Protein AF-A0A554V6S2-F1 (afdb_monomer)

Mean predicted aligned error: 3.22 Å

Nearest PDB structures (foldseek):
  7aer-assembly1_B  TM=9.240E-01  e=1.222E-05  Shewanella oneidensis MR-1
  7ae2-assembly1_A-2  TM=9.185E-01  e=1.414E-05  Aphanizomenon flos-aquae 2012/KM1/D3
  7ae8-assembly2_D  TM=9.098E-01  e=1.283E-05  Aphanizomenon flos-aquae 2012/KM1/D3
  7bxo-assembly1_F  TM=8.880E-01  e=6.819E-06  Shewanella oneidensis MR-1
  7bxo-assembly1_C  TM=9.248E-01  e=3.926E-05  Shewanella oneidensis MR-1

pLDDT: mean 93.62, std 6.66, range [54.66, 98.44]

Sequence (140 aa):
MVDLARIATLLQRIRIEREHLVRAGKRSDEELLTDPDALPAAKYRMIVCFESAIGAADHVIASEGLRTATSFVDSFRILGEAGVISLELSTTLQDAARFRNLLVHQFGDVDDHRVIEMVRTGLTSLDSFVQSLASYLSAR

Radius of gyration: 15.29 Å; Cα contacts (8 Å, |Δi|>4): 150; chains: 1; bounding box: 36×26×46 Å

Structure (mmCIF, N/CA/C/O backbone):
data_AF-A0A554V6S2-F1
#
_entry.id   AF-A0A554V6S2-F1
#
loop_
_atom_site.group_PDB
_atom_site.id
_atom_site.type_symbol
_atom_site.label_atom_id
_atom_site.label_alt_id
_atom_site.label_comp_id
_atom_site.label_asym_id
_atom_site.label_entity_id
_atom_site.label_seq_id
_atom_site.pdbx_PDB_ins_code
_atom_site.Cartn_x
_atom_site.Cartn_y
_atom_site.Cartn_z
_atom_site.occupancy
_atom_site.B_iso_or_equiv
_atom_site.auth_seq_id
_atom_site.auth_comp_id
_atom_site.auth_asym_id
_atom_site.auth_atom_id
_atom_site.pdbx_PDB_model_num
ATOM 1 N N . MET A 1 1 ? -13.428 -7.662 17.023 1.00 85.00 1 MET A N 1
ATOM 2 C CA . MET A 1 1 ? -12.062 -7.742 17.586 1.00 85.00 1 MET A CA 1
ATOM 3 C C . MET A 1 1 ? -11.095 -7.896 16.435 1.00 85.00 1 MET A C 1
ATOM 5 O O . MET A 1 1 ? -11.373 -8.692 15.543 1.00 85.00 1 MET A O 1
ATOM 9 N N . VAL A 1 2 ? -10.001 -7.140 16.449 1.00 89.69 2 VAL A N 1
ATOM 10 C CA . VAL A 1 2 ? -8.995 -7.198 15.389 1.00 89.69 2 VAL A CA 1
ATOM 11 C C . VAL A 1 2 ? -8.304 -8.567 15.384 1.00 89.69 2 VAL A C 1
ATOM 13 O O . VAL A 1 2 ? -7.635 -8.937 16.342 1.00 89.69 2 VAL A O 1
ATOM 16 N N . ASP A 1 3 ? -8.443 -9.314 14.288 1.00 93.75 3 ASP A N 1
ATOM 17 C CA . ASP A 1 3 ? -7.605 -10.489 14.000 1.00 93.75 3 ASP A CA 1
ATOM 18 C C . ASP A 1 3 ? -6.167 -10.062 13.648 1.00 93.75 3 ASP A C 1
ATOM 20 O O . ASP A 1 3 ? -5.873 -9.640 12.524 1.00 93.75 3 ASP A O 1
ATOM 24 N N . LEU A 1 4 ? -5.272 -10.166 14.632 1.00 93.06 4 LEU A N 1
ATOM 25 C CA . LEU A 1 4 ? -3.863 -9.799 14.496 1.00 93.06 4 LEU A CA 1
ATOM 26 C C . LEU A 1 4 ? -3.088 -10.735 13.561 1.00 93.06 4 LEU A C 1
ATOM 28 O O . LEU A 1 4 ? -2.165 -10.279 12.888 1.00 93.06 4 LEU A O 1
ATOM 32 N N . ALA A 1 5 ? -3.453 -12.018 13.481 1.00 93.50 5 ALA A N 1
ATOM 33 C CA . ALA A 1 5 ? -2.770 -12.979 12.614 1.00 93.50 5 ALA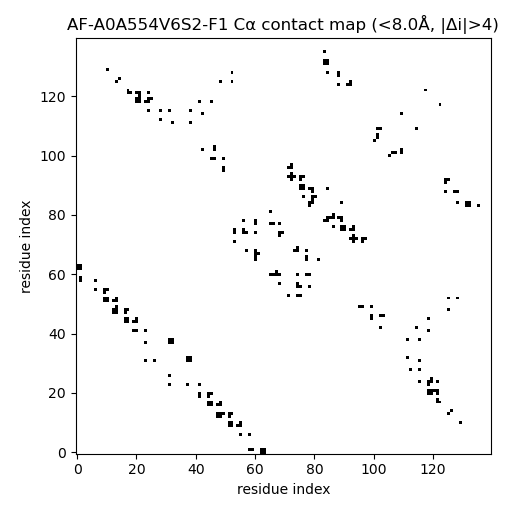 A CA 1
ATOM 34 C C . ALA A 1 5 ? -3.047 -12.671 11.137 1.00 93.50 5 ALA A C 1
ATOM 36 O O . ALA A 1 5 ? -2.134 -12.676 10.300 1.00 93.50 5 ALA A O 1
ATOM 37 N N . ARG A 1 6 ? -4.299 -12.315 10.825 1.00 93.94 6 ARG A N 1
ATOM 38 C CA . ARG A 1 6 ? -4.684 -11.841 9.495 1.00 93.94 6 ARG A CA 1
ATOM 39 C C . ARG A 1 6 ? -3.951 -10.555 9.122 1.00 93.94 6 ARG A C 1
ATOM 41 O O . ARG A 1 6 ? -3.375 -10.494 8.036 1.00 93.94 6 ARG A O 1
ATOM 48 N N . ILE A 1 7 ? -3.924 -9.551 10.006 1.00 95.31 7 ILE A N 1
ATOM 49 C CA . ILE A 1 7 ? -3.182 -8.307 9.737 1.00 95.31 7 ILE A CA 1
ATOM 50 C C . ILE A 1 7 ? -1.696 -8.603 9.531 1.00 95.31 7 ILE A C 1
ATOM 52 O O . ILE A 1 7 ? -1.126 -8.150 8.542 1.00 95.31 7 ILE A O 1
ATOM 56 N N . ALA A 1 8 ? -1.070 -9.387 10.410 1.00 94.06 8 ALA A N 1
ATOM 57 C CA . ALA A 1 8 ? 0.348 -9.712 10.299 1.00 94.06 8 ALA A CA 1
ATOM 58 C C . ALA A 1 8 ? 0.682 -10.350 8.943 1.00 94.06 8 ALA A C 1
ATOM 60 O O . ALA A 1 8 ? 1.674 -9.975 8.321 1.00 94.06 8 ALA A O 1
ATOM 61 N N . THR A 1 9 ? -0.183 -11.238 8.445 1.00 96.75 9 THR A N 1
ATOM 62 C CA . THR A 1 9 ? -0.037 -11.858 7.120 1.00 96.75 9 THR A CA 1
ATOM 63 C C . THR A 1 9 ? -0.079 -10.816 5.996 1.00 96.75 9 THR A C 1
ATOM 65 O O . THR A 1 9 ? 0.768 -10.833 5.104 1.00 96.75 9 THR A O 1
ATOM 68 N N . LEU A 1 10 ? -1.019 -9.866 6.052 1.00 97.56 10 LEU A N 1
ATOM 69 C CA . LEU A 1 10 ? -1.144 -8.797 5.055 1.00 97.56 10 LEU A CA 1
ATOM 70 C C . LEU A 1 10 ? 0.061 -7.846 5.084 1.00 97.56 10 LEU A C 1
ATOM 72 O O . LEU A 1 10 ? 0.631 -7.540 4.038 1.00 97.56 10 LEU A O 1
ATOM 76 N N . LEU A 1 11 ? 0.508 -7.423 6.270 1.00 95.94 11 LEU A N 1
ATOM 77 C CA . LEU A 1 11 ? 1.674 -6.542 6.409 1.00 95.94 11 LEU A CA 1
ATOM 78 C C . LEU A 1 11 ? 2.968 -7.233 5.971 1.00 95.94 11 LEU A C 1
ATOM 80 O O . LEU A 1 11 ? 3.832 -6.610 5.354 1.00 95.94 11 LEU A O 1
ATOM 84 N N . GLN A 1 12 ? 3.099 -8.529 6.249 1.00 96.00 12 GLN A N 1
ATOM 85 C CA . GLN A 1 12 ? 4.225 -9.327 5.785 1.00 96.00 12 GLN A CA 1
ATOM 86 C C . GLN A 1 12 ? 4.242 -9.418 4.253 1.00 96.00 12 GLN A C 1
ATOM 88 O O . GLN A 1 12 ? 5.300 -9.234 3.646 1.00 96.00 12 GLN A O 1
ATOM 93 N N . ARG A 1 13 ? 3.072 -9.603 3.627 1.00 97.44 13 ARG A N 1
ATOM 94 C CA . ARG A 1 13 ? 2.948 -9.617 2.168 1.00 97.44 13 ARG A CA 1
ATOM 95 C C . ARG A 1 13 ? 3.391 -8.293 1.549 1.00 97.44 13 ARG A C 1
ATOM 97 O O . ARG A 1 13 ? 4.163 -8.313 0.593 1.00 97.44 13 ARG A O 1
ATOM 104 N N . ILE A 1 14 ? 2.974 -7.159 2.123 1.00 97.69 14 ILE A N 1
ATOM 105 C CA . ILE A 1 14 ? 3.417 -5.822 1.687 1.00 97.69 14 ILE A CA 1
ATOM 106 C C . ILE A 1 14 ? 4.944 -5.722 1.731 1.00 97.69 14 ILE A C 1
ATOM 108 O O . ILE A 1 14 ? 5.555 -5.279 0.761 1.00 97.69 14 ILE A O 1
ATOM 112 N N . ARG A 1 15 ? 5.573 -6.150 2.834 1.00 96.25 15 ARG A N 1
ATOM 113 C CA . ARG A 1 15 ? 7.035 -6.085 2.993 1.00 96.25 15 ARG A CA 1
ATOM 114 C C . ARG A 1 15 ? 7.763 -6.879 1.907 1.00 96.25 15 ARG A C 1
ATOM 116 O O . ARG A 1 15 ? 8.611 -6.301 1.232 1.00 96.25 15 ARG A O 1
ATOM 123 N N . ILE A 1 16 ? 7.382 -8.143 1.679 1.00 97.12 16 ILE A N 1
ATOM 124 C CA . ILE A 1 16 ? 7.983 -8.976 0.620 1.00 97.12 16 ILE A CA 1
ATOM 125 C C . ILE A 1 16 ? 7.875 -8.284 -0.739 1.00 97.12 16 ILE A C 1
ATOM 127 O O . ILE A 1 16 ? 8.867 -8.139 -1.454 1.00 97.12 16 ILE A O 1
ATOM 131 N N . GLU A 1 17 ? 6.669 -7.879 -1.130 1.00 97.38 17 GLU A N 1
ATOM 132 C CA . GLU A 1 17 ? 6.445 -7.382 -2.487 1.00 97.38 17 GLU A CA 1
ATOM 133 C C . GLU A 1 17 ? 7.137 -6.036 -2.718 1.00 97.38 17 GLU A C 1
ATOM 135 O O . GLU A 1 17 ? 7.700 -5.806 -3.792 1.00 97.38 17 GLU A O 1
ATOM 140 N N . ARG A 1 18 ? 7.212 -5.184 -1.688 1.00 96.31 18 ARG A N 1
ATOM 141 C CA . 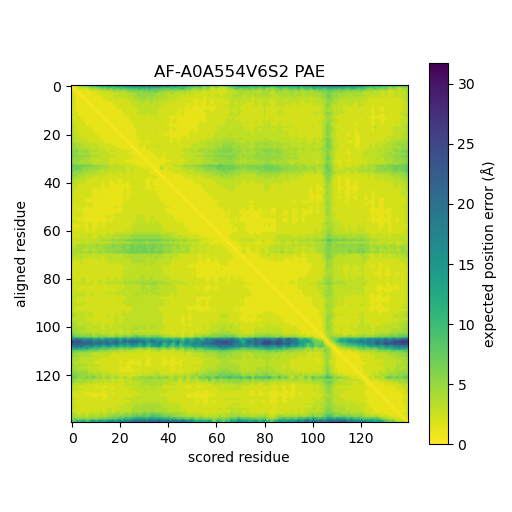ARG A 1 18 ? 8.006 -3.950 -1.741 1.00 96.31 18 ARG A CA 1
ATOM 142 C C . ARG A 1 18 ? 9.494 -4.221 -1.897 1.00 96.31 18 ARG A C 1
ATOM 144 O O . ARG A 1 18 ? 10.131 -3.524 -2.678 1.00 96.31 18 ARG A O 1
ATOM 151 N N . GLU A 1 19 ? 10.063 -5.234 -1.247 1.00 96.38 19 GLU A N 1
ATOM 152 C CA . GLU A 1 19 ? 11.474 -5.586 -1.465 1.00 96.38 19 GLU A CA 1
ATOM 153 C C . GLU A 1 19 ? 11.757 -5.958 -2.926 1.00 96.38 19 GLU A C 1
ATOM 155 O O . GLU A 1 19 ? 12.789 -5.576 -3.483 1.00 96.38 19 GLU A O 1
ATOM 160 N N . HIS A 1 20 ? 10.837 -6.677 -3.576 1.00 96.19 20 HIS A N 1
ATOM 161 C CA . HIS A 1 20 ? 10.950 -6.962 -5.005 1.00 96.19 20 HIS A CA 1
ATOM 162 C C . HIS A 1 20 ? 10.849 -5.692 -5.858 1.00 96.19 20 HIS A C 1
ATOM 164 O O . HIS A 1 20 ? 11.627 -5.548 -6.799 1.00 96.19 20 HIS A O 1
ATOM 170 N N . LEU A 1 21 ? 9.952 -4.762 -5.520 1.00 96.25 21 LEU A N 1
ATOM 171 C CA . LEU A 1 21 ? 9.824 -3.477 -6.218 1.00 96.25 21 LEU A CA 1
ATOM 172 C C . LEU A 1 21 ? 11.068 -2.601 -6.051 1.00 96.25 21 LEU A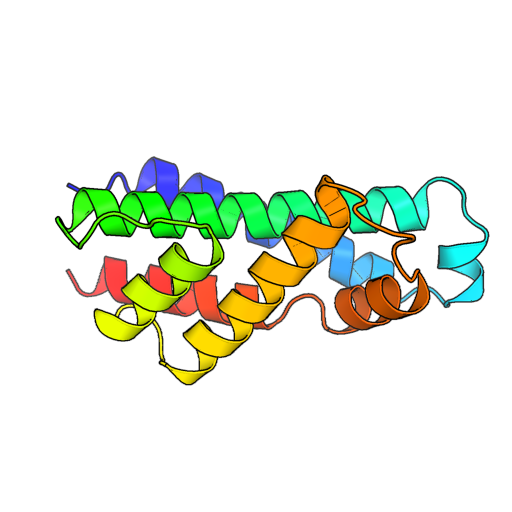 C 1
ATOM 174 O O . LEU A 1 21 ? 11.560 -2.052 -7.030 1.00 96.25 21 LEU A O 1
ATOM 178 N N . VAL A 1 22 ? 11.639 -2.537 -4.847 1.00 95.94 22 VAL A N 1
ATOM 179 C CA . VAL A 1 22 ? 12.895 -1.818 -4.582 1.00 95.94 22 VAL A CA 1
ATOM 180 C C . VAL A 1 22 ? 14.045 -2.408 -5.397 1.00 95.94 22 VAL A C 1
ATOM 182 O O . VAL A 1 22 ? 14.884 -1.665 -5.898 1.00 95.94 22 VAL A O 1
ATOM 185 N N . ARG A 1 23 ? 14.100 -3.737 -5.563 1.00 95.69 23 ARG A N 1
ATOM 186 C CA . ARG A 1 23 ? 15.078 -4.372 -6.461 1.00 95.69 23 ARG A CA 1
ATOM 187 C C . ARG A 1 23 ? 14.824 -4.013 -7.925 1.00 95.69 23 ARG A C 1
ATOM 189 O O . ARG A 1 23 ? 15.779 -3.689 -8.622 1.00 95.69 23 ARG A O 1
ATOM 196 N N . ALA A 1 24 ? 13.570 -4.042 -8.374 1.00 95.12 24 ALA A N 1
ATOM 197 C CA . ALA A 1 24 ? 13.205 -3.673 -9.741 1.00 95.12 24 ALA A CA 1
ATOM 198 C C . ALA A 1 24 ? 13.554 -2.209 -10.057 1.00 95.12 24 ALA A C 1
ATOM 200 O O . ALA A 1 24 ? 14.111 -1.938 -11.113 1.00 95.12 24 ALA A O 1
ATOM 201 N N . GLY A 1 25 ? 13.335 -1.289 -9.113 1.00 95.06 25 GLY A N 1
ATOM 202 C CA . GLY A 1 25 ? 13.641 0.137 -9.265 1.00 95.06 25 GLY A CA 1
ATOM 203 C C . GLY A 1 25 ? 15.130 0.485 -9.375 1.00 95.06 25 GLY A C 1
ATOM 204 O O . GLY A 1 25 ? 15.453 1.647 -9.599 1.00 95.06 25 GLY A O 1
ATOM 205 N N . LYS A 1 26 ? 16.036 -0.492 -9.220 1.00 96.12 26 LYS A N 1
ATOM 206 C CA . LYS A 1 26 ? 17.477 -0.330 -9.484 1.00 96.12 26 LYS A CA 1
ATOM 207 C C . LYS A 1 26 ? 17.853 -0.572 -10.948 1.00 96.12 26 LYS A C 1
ATOM 209 O O . LYS A 1 26 ? 18.974 -0.247 -11.326 1.00 96.12 26 LYS A O 1
ATOM 214 N N . ARG A 1 27 ? 16.961 -1.180 -11.736 1.00 95.19 27 ARG A N 1
ATOM 215 C CA . ARG A 1 27 ? 17.142 -1.372 -13.181 1.00 95.19 27 ARG A CA 1
ATOM 216 C C . ARG A 1 27 ? 16.892 -0.048 -13.905 1.00 95.19 27 ARG A C 1
ATOM 218 O O . ARG A 1 27 ? 16.168 0.813 -13.403 1.00 95.19 27 ARG A O 1
ATOM 225 N N . SER A 1 28 ? 17.504 0.113 -15.070 1.00 96.44 28 SER A N 1
ATOM 226 C CA . SER A 1 28 ? 17.255 1.248 -15.958 1.00 96.44 28 SER A CA 1
ATOM 227 C C . SER A 1 28 ? 15.849 1.196 -16.566 1.00 96.44 28 SER A C 1
ATOM 229 O O . SER A 1 28 ? 15.200 0.150 -16.590 1.00 96.44 28 SER A O 1
ATOM 231 N N . ASP A 1 29 ? 15.382 2.332 -17.087 1.00 95.75 29 ASP A N 1
ATOM 232 C CA . ASP A 1 29 ? 14.057 2.408 -17.717 1.00 95.75 29 ASP A CA 1
ATOM 233 C C . ASP A 1 29 ? 14.004 1.554 -18.978 1.00 95.75 29 ASP A C 1
ATOM 235 O O . ASP A 1 29 ? 13.034 0.838 -19.186 1.00 95.75 29 ASP A O 1
ATOM 239 N N . GLU A 1 30 ? 15.078 1.554 -19.771 1.00 96.12 30 GLU A N 1
ATOM 240 C CA . GLU A 1 30 ? 15.207 0.695 -20.948 1.00 96.12 30 GLU A CA 1
ATOM 241 C C . GLU A 1 30 ? 15.084 -0.788 -20.575 1.00 96.12 30 GLU A C 1
ATOM 243 O O . GLU A 1 30 ? 14.297 -1.505 -21.189 1.00 96.12 30 GLU A O 1
ATOM 248 N N . GLU A 1 31 ? 15.783 -1.247 -19.532 1.00 94.56 31 GLU A N 1
ATOM 249 C CA . GLU A 1 31 ? 15.677 -2.635 -19.065 1.00 94.56 31 GLU A CA 1
ATOM 250 C C . GLU A 1 31 ? 14.273 -2.992 -18.574 1.00 94.56 31 GLU A C 1
ATOM 252 O O . GLU A 1 31 ? 13.855 -4.133 -18.737 1.00 94.56 31 GLU A O 1
ATOM 257 N N . LEU A 1 32 ? 13.551 -2.062 -17.942 1.00 94.62 32 LEU A N 1
ATOM 258 C CA . LEU A 1 32 ? 12.183 -2.313 -17.479 1.00 94.62 32 LEU A CA 1
ATOM 259 C C . LEU A 1 32 ? 11.182 -2.318 -18.639 1.00 94.62 32 LEU A C 1
ATOM 261 O O . LEU A 1 32 ? 10.261 -3.127 -18.627 1.00 94.62 32 LEU A O 1
ATOM 265 N N . LEU A 1 33 ? 11.359 -1.439 -19.627 1.00 94.38 33 LEU A N 1
ATOM 266 C CA . LEU A 1 33 ? 10.448 -1.277 -20.764 1.00 94.38 33 LEU A CA 1
ATOM 267 C C . LEU A 1 33 ? 10.628 -2.352 -21.842 1.00 94.38 33 LEU A C 1
ATOM 269 O O . LEU A 1 33 ? 9.667 -2.708 -22.517 1.00 94.38 33 LEU A O 1
ATOM 273 N N . THR A 1 34 ? 11.851 -2.849 -22.035 1.00 94.75 34 THR A N 1
ATOM 274 C CA . THR A 1 34 ? 12.166 -3.835 -23.088 1.00 94.75 34 THR A CA 1
ATOM 275 C C . THR A 1 34 ? 12.011 -5.284 -22.630 1.00 94.75 34 THR A C 1
ATOM 277 O O . THR A 1 34 ? 11.846 -6.175 -23.463 1.00 94.75 34 THR A O 1
ATOM 280 N N . ASP A 1 35 ? 12.045 -5.531 -21.320 1.00 93.38 35 ASP A N 1
ATOM 281 C CA . ASP A 1 35 ? 11.859 -6.854 -20.730 1.00 93.38 35 ASP A CA 1
ATOM 282 C C . ASP A 1 35 ? 10.351 -7.170 -20.621 1.00 93.38 35 ASP A C 1
ATOM 284 O O . ASP A 1 35 ? 9.634 -6.494 -19.873 1.00 93.38 35 ASP A O 1
ATOM 288 N N . PRO A 1 36 ? 9.851 -8.196 -21.341 1.00 90.81 36 PRO A N 1
ATOM 289 C CA . PRO A 1 36 ? 8.423 -8.498 -21.408 1.00 90.81 36 PRO A CA 1
ATOM 290 C C . PRO A 1 36 ? 7.837 -8.958 -20.068 1.00 90.81 36 PRO A C 1
ATOM 292 O O . PRO A 1 36 ? 6.619 -8.923 -19.905 1.00 90.81 36 PRO A O 1
ATOM 295 N N . ASP A 1 37 ? 8.673 -9.359 -19.108 1.00 94.44 37 ASP A N 1
ATOM 296 C CA . ASP A 1 37 ? 8.232 -9.855 -17.807 1.00 94.44 37 ASP A CA 1
ATOM 297 C C . ASP A 1 37 ? 8.482 -8.844 -16.682 1.00 94.44 37 ASP A C 1
ATOM 299 O O . ASP A 1 37 ? 7.730 -8.809 -15.704 1.00 94.44 37 ASP A O 1
ATOM 303 N N . ALA A 1 38 ? 9.507 -7.992 -16.792 1.00 94.06 38 ALA A N 1
ATOM 304 C CA . ALA A 1 38 ? 9.916 -7.111 -15.697 1.00 94.06 38 ALA A CA 1
ATOM 305 C C . ALA A 1 38 ? 8.840 -6.111 -15.275 1.00 94.06 38 ALA A C 1
ATOM 307 O O . ALA A 1 38 ? 8.478 -6.048 -14.093 1.00 94.06 38 ALA A O 1
ATOM 308 N N . LEU A 1 39 ? 8.345 -5.309 -16.219 1.00 93.38 39 LEU A N 1
ATOM 309 C CA . LEU A 1 39 ? 7.378 -4.264 -15.912 1.00 93.38 39 LEU A CA 1
ATOM 310 C C . LEU A 1 39 ? 5.991 -4.832 -15.584 1.00 93.38 39 LEU A C 1
ATOM 312 O O . LEU A 1 39 ? 5.406 -4.389 -14.590 1.00 93.38 39 LEU A O 1
ATOM 316 N N . PRO A 1 40 ? 5.468 -5.852 -16.296 1.00 93.69 40 PRO A N 1
ATOM 317 C CA . PRO A 1 40 ? 4.248 -6.537 -15.874 1.00 93.69 40 PRO A CA 1
ATOM 318 C C . PRO A 1 40 ? 4.357 -7.159 -14.478 1.00 93.69 40 PRO A C 1
ATOM 320 O O . PRO A 1 40 ? 3.440 -7.004 -13.666 1.00 93.69 40 PRO A O 1
ATOM 323 N N . ALA A 1 41 ? 5.492 -7.786 -14.142 1.00 95.62 41 ALA A N 1
ATOM 324 C CA . ALA A 1 41 ? 5.721 -8.293 -12.793 1.00 95.62 41 ALA A CA 1
ATOM 325 C C . ALA A 1 41 ? 5.726 -7.159 -11.760 1.00 95.62 41 ALA A C 1
ATOM 327 O O . ALA A 1 41 ? 5.111 -7.301 -10.703 1.00 95.62 41 ALA A O 1
ATOM 328 N N . ALA A 1 42 ? 6.365 -6.021 -12.047 1.00 95.56 42 ALA A N 1
ATOM 329 C CA . ALA A 1 42 ? 6.341 -4.861 -11.159 1.00 95.56 42 ALA A CA 1
ATOM 330 C C . ALA A 1 42 ? 4.908 -4.340 -10.942 1.00 95.56 42 ALA A C 1
ATOM 332 O O . ALA A 1 42 ? 4.484 -4.203 -9.794 1.00 95.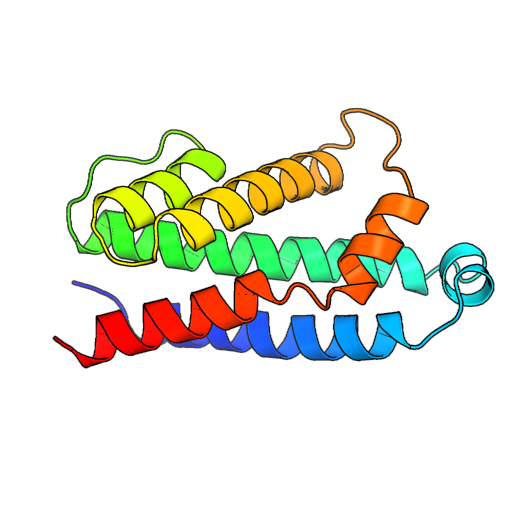56 42 ALA A O 1
ATOM 333 N N . LYS A 1 43 ? 4.121 -4.153 -12.012 1.00 95.00 43 LYS A N 1
ATOM 334 C CA . LYS A 1 43 ? 2.703 -3.751 -11.934 1.00 95.00 43 LYS A CA 1
ATOM 335 C C . LYS A 1 43 ? 1.898 -4.696 -11.041 1.00 95.00 43 LYS A C 1
ATOM 337 O O . LYS A 1 43 ? 1.194 -4.243 -10.138 1.00 95.00 43 LYS A O 1
ATOM 342 N N . TYR A 1 44 ? 2.036 -6.007 -11.243 1.00 95.88 44 TYR A N 1
ATOM 343 C CA . TYR A 1 44 ? 1.336 -7.003 -10.432 1.00 95.88 44 TYR A CA 1
ATOM 344 C C . TYR A 1 44 ? 1.720 -6.913 -8.950 1.00 95.88 44 TYR A C 1
ATOM 346 O O . TYR A 1 44 ? 0.851 -6.892 -8.079 1.00 95.88 44 TYR A O 1
ATOM 354 N N . ARG A 1 45 ? 3.014 -6.784 -8.641 1.00 96.69 45 ARG A N 1
ATOM 355 C CA . ARG A 1 45 ? 3.487 -6.639 -7.254 1.00 96.69 45 ARG A CA 1
ATOM 356 C C . ARG A 1 45 ? 2.949 -5.378 -6.586 1.00 96.69 45 ARG A C 1
ATOM 358 O O . ARG A 1 45 ? 2.580 -5.423 -5.416 1.00 96.69 45 ARG A O 1
ATOM 365 N N . MET A 1 46 ? 2.847 -4.271 -7.322 1.00 95.81 46 MET A N 1
ATOM 366 C CA . MET A 1 46 ? 2.220 -3.045 -6.820 1.00 95.81 46 MET A CA 1
ATOM 367 C C . MET A 1 46 ? 0.747 -3.266 -6.481 1.00 95.81 46 MET A C 1
ATOM 369 O O . MET A 1 46 ? 0.310 -2.869 -5.404 1.00 95.81 46 MET A O 1
ATOM 373 N N . ILE A 1 47 ? -0.003 -3.949 -7.352 1.00 95.94 47 ILE A N 1
ATOM 374 C CA . ILE A 1 47 ? -1.399 -4.313 -7.078 1.00 95.94 47 ILE A CA 1
ATOM 375 C C . ILE A 1 47 ? -1.481 -5.133 -5.786 1.00 95.94 47 ILE A C 1
ATOM 377 O O . ILE A 1 47 ? -2.244 -4.770 -4.898 1.00 95.94 47 ILE A O 1
ATOM 381 N N . VAL A 1 48 ? -0.655 -6.174 -5.626 1.00 97.44 48 VAL A N 1
ATOM 382 C CA . VAL A 1 48 ? -0.646 -7.012 -4.410 1.00 97.44 48 VAL A CA 1
ATOM 383 C C . VAL A 1 48 ? -0.347 -6.193 -3.149 1.00 97.44 48 VAL A C 1
ATOM 385 O O . VAL A 1 48 ? -1.004 -6.383 -2.123 1.00 97.44 48 VAL A O 1
ATOM 388 N N . CYS A 1 49 ? 0.609 -5.265 -3.216 1.00 97.62 49 CYS A N 1
ATOM 389 C CA . CYS A 1 49 ? 0.903 -4.326 -2.135 1.00 97.62 49 CYS A CA 1
ATOM 390 C C . CYS A 1 49 ? -0.327 -3.492 -1.745 1.00 97.62 49 CYS A C 1
ATOM 392 O O . CYS A 1 49 ? -0.671 -3.414 -0.564 1.00 97.62 49 CYS A O 1
ATOM 394 N N . PHE A 1 50 ? -1.001 -2.888 -2.726 1.00 96.31 50 PHE A N 1
ATOM 395 C CA . PHE A 1 50 ? -2.170 -2.044 -2.482 1.00 96.31 50 PHE A CA 1
ATOM 396 C C . PHE A 1 50 ? -3.364 -2.846 -1.962 1.00 96.31 50 PHE A C 1
ATOM 398 O O . PHE A 1 50 ? -3.963 -2.443 -0.969 1.00 96.31 50 PHE A O 1
ATOM 405 N N . GLU A 1 51 ? -3.660 -4.005 -2.553 1.00 96.56 51 GLU A N 1
ATOM 406 C CA . GLU A 1 51 ? -4.711 -4.916 -2.080 1.00 96.56 51 GLU A CA 1
ATOM 407 C C . GLU A 1 51 ? -4.481 -5.343 -0.632 1.00 96.56 51 GLU A C 1
ATOM 409 O O . GLU A 1 51 ? -5.407 -5.361 0.175 1.00 96.56 51 GLU A O 1
ATOM 414 N N . SER A 1 52 ? -3.232 -5.656 -0.280 1.00 98.00 52 SER A N 1
ATOM 415 C CA . SER A 1 52 ? -2.890 -6.065 1.082 1.00 98.00 52 SER A CA 1
ATOM 416 C C . SER A 1 52 ? -3.089 -4.919 2.077 1.00 98.00 52 SER A C 1
ATOM 418 O O . SER A 1 52 ? -3.584 -5.139 3.183 1.00 98.00 52 SER A O 1
ATOM 420 N N . ALA A 1 53 ? -2.747 -3.689 1.683 1.00 98.00 53 ALA A N 1
ATOM 421 C CA . ALA A 1 53 ? -2.948 -2.502 2.509 1.00 98.00 53 ALA A CA 1
ATOM 422 C C . ALA A 1 53 ? -4.437 -2.169 2.690 1.00 98.00 53 ALA A C 1
ATOM 424 O O . ALA A 1 53 ? -4.869 -1.904 3.811 1.00 98.00 53 ALA A O 1
ATOM 425 N N . ILE A 1 54 ? -5.225 -2.251 1.615 1.00 97.50 54 ILE A N 1
ATOM 426 C CA . ILE A 1 54 ? -6.685 -2.081 1.640 1.00 97.50 54 ILE A CA 1
ATOM 427 C C . ILE A 1 54 ? -7.321 -3.143 2.537 1.00 97.50 54 ILE A C 1
ATOM 429 O O . ILE A 1 54 ? -8.079 -2.807 3.438 1.00 97.50 54 ILE A O 1
ATOM 433 N N . GLY A 1 55 ? -6.955 -4.415 2.362 1.00 97.50 55 GLY A N 1
ATOM 434 C CA . GLY A 1 55 ? -7.481 -5.504 3.180 1.00 97.50 55 GLY A CA 1
ATOM 43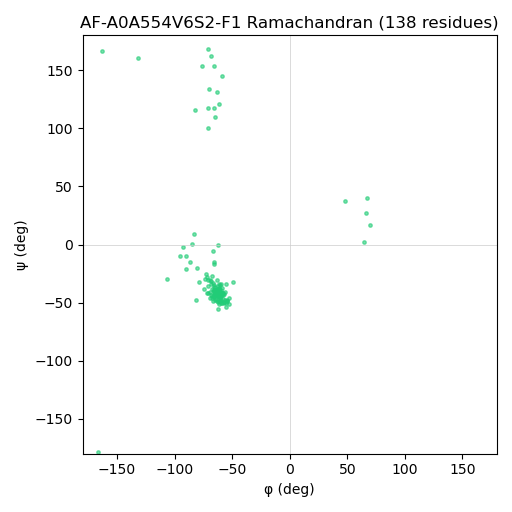5 C C . GLY A 1 55 ? -7.164 -5.338 4.668 1.00 97.50 55 GLY A C 1
ATOM 436 O O . GLY A 1 55 ? -7.991 -5.680 5.513 1.00 97.50 55 GLY A O 1
ATOM 437 N N . ALA A 1 56 ? -5.993 -4.788 5.005 1.00 97.69 56 ALA A N 1
ATOM 438 C CA . ALA A 1 56 ? -5.638 -4.476 6.387 1.00 97.69 56 ALA A CA 1
ATOM 439 C C . ALA A 1 56 ? -6.457 -3.291 6.922 1.00 97.69 56 ALA A C 1
ATOM 441 O O . ALA A 1 56 ? -6.952 -3.351 8.048 1.00 97.69 56 ALA A O 1
ATOM 442 N N . ALA A 1 57 ? -6.641 -2.247 6.108 1.00 97.50 57 ALA A N 1
ATOM 443 C CA . ALA A 1 57 ? -7.456 -1.090 6.453 1.00 97.50 57 ALA A CA 1
ATOM 444 C C . ALA A 1 57 ? -8.920 -1.472 6.700 1.00 97.50 57 ALA A C 1
ATOM 446 O O . ALA A 1 57 ? -9.455 -1.171 7.764 1.00 97.50 57 ALA A O 1
ATOM 447 N N . ASP A 1 58 ? -9.540 -2.197 5.770 1.00 97.06 58 ASP A N 1
ATOM 448 C CA . ASP A 1 58 ? -10.934 -2.639 5.865 1.00 97.06 58 ASP A CA 1
ATOM 449 C C . ASP A 1 58 ? -11.163 -3.547 7.072 1.00 97.06 58 ASP A C 1
ATOM 451 O O . ASP A 1 58 ? -12.180 -3.445 7.760 1.00 97.06 58 ASP A O 1
ATOM 455 N N . HIS A 1 59 ? -10.195 -4.413 7.372 1.00 96.56 59 HIS A N 1
ATOM 456 C CA . HIS A 1 59 ? -10.267 -5.270 8.547 1.00 96.56 59 HIS A CA 1
ATOM 457 C C . HIS A 1 59 ? -10.227 -4.466 9.851 1.00 96.56 59 HIS A C 1
ATOM 459 O O . HIS A 1 59 ? -10.997 -4.766 10.765 1.00 96.56 59 HIS A O 1
ATOM 465 N N . VAL A 1 60 ? -9.387 -3.428 9.940 1.00 96.12 60 VAL A N 1
ATOM 466 C CA . VAL A 1 60 ? -9.386 -2.510 11.092 1.00 96.12 60 VAL A CA 1
ATOM 467 C C . VAL A 1 60 ? -10.700 -1.740 11.175 1.00 96.12 60 VAL A C 1
ATOM 469 O O . VAL A 1 60 ? -11.324 -1.749 12.230 1.00 96.12 60 VAL A O 1
ATOM 472 N N . ILE A 1 61 ? -11.175 -1.162 10.070 1.00 96.88 61 ILE A N 1
ATOM 473 C CA . ILE A 1 61 ? -12.450 -0.426 10.003 1.00 96.88 61 ILE A CA 1
ATOM 474 C C . ILE A 1 61 ? -13.603 -1.271 10.547 1.00 96.88 61 ILE A C 1
ATOM 476 O O . ILE A 1 61 ? -14.329 -0.828 11.438 1.00 96.88 61 ILE A O 1
ATOM 480 N N . ALA A 1 62 ? -13.740 -2.504 10.055 1.00 96.00 62 ALA A N 1
ATOM 481 C CA . ALA A 1 62 ? -14.789 -3.418 10.490 1.00 96.00 62 ALA A CA 1
ATOM 482 C C . ALA A 1 62 ? -14.621 -3.841 11.958 1.00 96.00 62 ALA A C 1
ATOM 484 O O . ALA A 1 62 ? -15.600 -3.938 12.696 1.00 96.00 62 ALA A O 1
ATOM 485 N N . SER A 1 63 ? -13.384 -4.085 12.395 1.00 93.94 63 SER A N 1
ATOM 486 C CA . SER A 1 63 ? -13.092 -4.550 13.755 1.00 93.94 63 SER A CA 1
ATOM 487 C C . SER A 1 63 ? -13.321 -3.487 14.826 1.00 93.94 63 SER A C 1
ATOM 489 O O . SER A 1 63 ? -13.654 -3.845 15.956 1.00 93.94 63 SER A O 1
ATOM 491 N N . GLU A 1 64 ? -13.134 -2.220 14.465 1.00 92.25 64 GLU A N 1
ATOM 492 C CA . GLU A 1 64 ? -13.265 -1.040 15.325 1.00 92.25 64 GLU A CA 1
ATOM 493 C C . GLU A 1 64 ? -14.669 -0.417 15.276 1.00 92.25 64 GLU A C 1
ATOM 495 O O . GLU A 1 64 ? -14.940 0.554 15.977 1.00 92.25 64 GLU A O 1
ATOM 500 N N . GLY A 1 65 ? -15.579 -0.962 14.459 1.00 94.50 65 GLY A N 1
ATOM 501 C CA . GLY A 1 65 ? -16.939 -0.435 14.319 1.00 94.50 65 GLY A CA 1
ATOM 502 C C . GLY A 1 65 ? -16.988 0.961 13.691 1.00 94.50 65 GLY A C 1
ATOM 503 O O . GLY A 1 65 ? -17.912 1.726 13.966 1.00 94.50 65 GLY A O 1
ATOM 504 N N . LEU A 1 66 ? -15.993 1.305 12.867 1.00 95.81 66 LEU A N 1
ATOM 505 C CA . LEU A 1 66 ? -15.980 2.559 12.116 1.00 95.81 66 LEU A CA 1
ATOM 506 C C . LEU A 1 66 ? -17.035 2.526 10.999 1.00 95.81 66 LEU A C 1
ATOM 508 O O . LEU A 1 66 ? -17.597 1.477 10.669 1.00 95.81 66 LEU A O 1
ATOM 512 N N . ARG A 1 67 ? -17.306 3.686 10.385 1.00 96.38 67 ARG A N 1
ATOM 513 C CA . ARG A 1 67 ? -18.243 3.757 9.255 1.00 96.38 67 ARG A CA 1
ATOM 514 C C . ARG A 1 67 ? -17.785 2.850 8.109 1.00 96.38 67 ARG A C 1
ATOM 516 O O . ARG A 1 67 ? -16.592 2.733 7.842 1.00 96.38 67 ARG A O 1
ATOM 523 N N . THR A 1 68 ? -18.737 2.254 7.396 1.00 93.81 68 THR A N 1
ATOM 524 C CA . THR A 1 68 ? -18.443 1.393 6.245 1.00 93.81 68 THR A CA 1
ATOM 525 C C . THR A 1 68 ? -17.762 2.185 5.129 1.00 93.81 68 THR A C 1
ATOM 527 O O . THR A 1 68 ? -18.241 3.252 4.735 1.00 93.81 68 THR A O 1
ATOM 530 N N . ALA A 1 69 ? -16.655 1.651 4.609 1.00 96.25 69 ALA A N 1
ATOM 531 C CA . ALA A 1 69 ? -15.976 2.206 3.448 1.00 96.25 69 ALA A CA 1
ATOM 532 C C . ALA A 1 69 ? -16.808 1.986 2.179 1.00 96.25 69 ALA A C 1
ATOM 534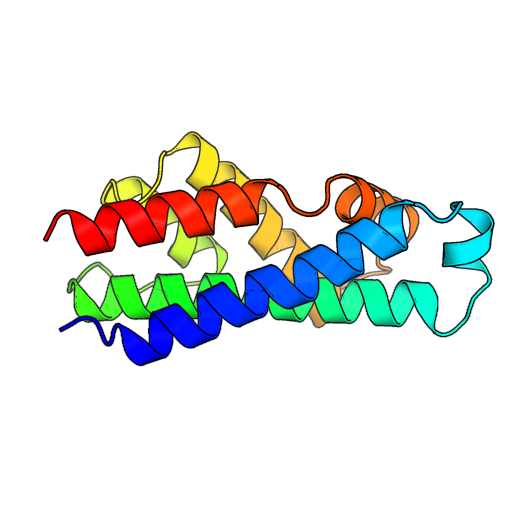 O O . ALA A 1 69 ? -17.294 0.888 1.914 1.00 96.25 69 ALA A O 1
ATOM 535 N N . THR A 1 70 ? -16.947 3.034 1.374 1.00 95.31 70 THR A N 1
ATOM 536 C CA . THR A 1 70 ? -17.674 2.994 0.090 1.00 95.31 70 THR A CA 1
ATOM 537 C C . THR A 1 70 ? -16.758 2.760 -1.116 1.00 95.31 70 THR A C 1
ATOM 539 O O . THR A 1 70 ? -17.226 2.539 -2.229 1.00 95.31 70 THR A O 1
ATOM 542 N N . SER A 1 71 ? -15.439 2.821 -0.913 1.00 95.75 71 SER A N 1
ATOM 543 C CA . SER A 1 71 ? -14.404 2.547 -1.915 1.00 95.75 71 SER A CA 1
ATOM 544 C C . SER A 1 71 ? -13.052 2.317 -1.233 1.00 95.75 71 SER A C 1
ATOM 546 O O . SER A 1 71 ? -12.870 2.717 -0.088 1.00 95.75 71 SER A O 1
ATOM 548 N N . PHE A 1 72 ? -12.063 1.793 -1.959 1.00 94.56 72 PHE A N 1
ATOM 549 C CA . PHE A 1 72 ? -10.693 1.637 -1.443 1.00 94.56 72 PHE A CA 1
ATOM 550 C C . PHE A 1 72 ? -10.037 2.958 -1.024 1.00 94.56 72 PHE A C 1
ATOM 552 O O . PHE A 1 72 ? -9.277 3.018 -0.062 1.00 94.56 72 PHE A O 1
ATOM 559 N N . VAL A 1 73 ? -10.355 4.043 -1.734 1.00 96.75 73 VAL A N 1
ATOM 560 C CA . VAL A 1 73 ? -9.926 5.396 -1.355 1.00 96.75 73 VAL A CA 1
ATOM 561 C C . VAL A 1 73 ? -10.561 5.780 -0.012 1.00 96.75 73 VAL A C 1
ATOM 563 O O . VAL A 1 73 ? -9.925 6.383 0.846 1.00 96.75 73 VAL A O 1
ATOM 566 N N . ASP A 1 74 ? -11.826 5.419 0.187 1.00 97.81 74 ASP A N 1
ATOM 567 C CA . ASP A 1 74 ? -12.551 5.700 1.422 1.00 97.81 74 ASP A CA 1
ATOM 568 C C . ASP A 1 74 ? -11.997 4.929 2.624 1.00 97.81 74 ASP A C 1
ATOM 570 O O . ASP A 1 74 ? -11.934 5.497 3.710 1.00 97.81 74 ASP A O 1
ATOM 574 N N . SER A 1 75 ? -11.487 3.710 2.430 1.00 98.00 75 SER A N 1
ATOM 575 C CA . SER A 1 75 ? -10.825 2.943 3.490 1.00 98.00 75 SER A CA 1
ATOM 576 C C . SER A 1 75 ? -9.674 3.732 4.128 1.00 98.00 75 SER A C 1
ATOM 578 O O . SER A 1 75 ? -9.632 3.927 5.342 1.00 98.00 75 SER A O 1
ATOM 580 N N . PHE A 1 76 ? -8.768 4.287 3.318 1.00 98.25 76 PHE A N 1
ATOM 581 C CA . PHE A 1 76 ? -7.651 5.079 3.846 1.00 98.25 76 PHE A CA 1
ATOM 582 C C . PHE A 1 76 ? -8.090 6.412 4.453 1.00 98.25 76 PHE A C 1
ATOM 584 O O . PHE A 1 76 ? -7.468 6.885 5.407 1.00 98.25 76 PHE A O 1
ATOM 591 N N . ARG A 1 77 ? -9.170 7.014 3.943 1.00 98.44 77 ARG A N 1
ATOM 592 C CA . ARG A 1 77 ? -9.762 8.222 4.530 1.00 98.44 77 ARG A CA 1
ATOM 593 C C . ARG A 1 77 ? -10.271 7.963 5.943 1.00 98.44 77 ARG A C 1
ATOM 595 O O . ARG A 1 77 ? -9.900 8.696 6.853 1.00 98.44 77 ARG A O 1
ATOM 602 N N . ILE A 1 78 ? -11.039 6.891 6.127 1.00 98.38 78 ILE A N 1
ATOM 603 C CA . ILE A 1 78 ? -11.600 6.501 7.427 1.00 98.38 78 ILE A CA 1
ATOM 604 C C . ILE A 1 78 ? -10.489 6.273 8.454 1.00 98.38 78 ILE A C 1
ATOM 606 O O . ILE A 1 78 ? -10.597 6.733 9.587 1.00 98.38 78 ILE A O 1
ATOM 610 N N . LEU A 1 79 ? -9.393 5.612 8.067 1.00 98.06 79 LEU A N 1
ATOM 611 C CA . LEU A 1 79 ? -8.254 5.422 8.970 1.00 98.06 79 LEU A CA 1
ATOM 612 C C . LEU A 1 79 ? -7.613 6.746 9.411 1.00 98.06 79 LEU A C 1
ATOM 614 O O . LEU A 1 79 ? -7.191 6.861 10.560 1.00 98.06 79 LEU A O 1
ATOM 618 N N . GLY A 1 80 ? -7.541 7.734 8.514 1.00 98.00 80 GLY A N 1
ATOM 619 C CA . GLY A 1 80 ? -7.068 9.080 8.845 1.00 98.00 80 GLY A CA 1
ATOM 620 C C . GLY A 1 80 ? -8.025 9.814 9.786 1.00 98.00 80 GLY A C 1
ATOM 621 O O . GLY A 1 80 ? -7.591 10.366 10.793 1.00 98.00 80 GLY A O 1
ATOM 622 N N . GLU A 1 81 ? -9.330 9.768 9.496 1.00 97.75 81 GLU A N 1
ATOM 623 C CA . GLU A 1 81 ? -10.398 10.344 10.333 1.00 97.75 81 GLU A CA 1
ATOM 624 C C . GLU A 1 81 ? -10.400 9.748 11.753 1.00 97.75 81 GLU A C 1
ATOM 626 O O . GLU A 1 81 ? -10.616 10.465 12.728 1.00 97.75 81 GLU A O 1
ATOM 631 N N . ALA A 1 82 ? -10.116 8.449 11.879 1.00 95.94 82 ALA A N 1
ATOM 632 C CA . ALA A 1 82 ? -10.051 7.731 13.151 1.00 95.94 82 ALA A CA 1
ATOM 633 C C . ALA A 1 82 ? -8.691 7.841 13.872 1.00 95.94 82 ALA A C 1
ATOM 635 O O . ALA A 1 82 ? -8.515 7.242 14.933 1.00 95.94 82 ALA A O 1
ATOM 636 N N . GLY A 1 83 ? -7.717 8.565 13.308 1.00 96.00 83 GLY A N 1
ATOM 637 C CA . GLY A 1 83 ? -6.388 8.739 13.904 1.00 96.00 83 GLY A CA 1
ATOM 638 C C . GLY A 1 83 ? -5.516 7.477 13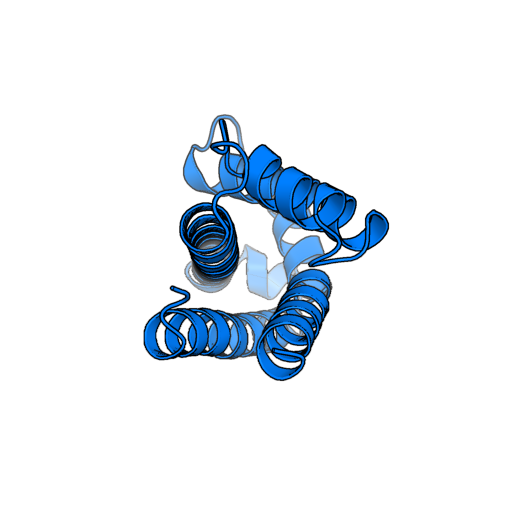.913 1.00 96.00 83 GLY A C 1
ATOM 639 O O . GLY A 1 83 ? -4.528 7.425 14.641 1.00 96.00 83 GLY A O 1
ATOM 640 N N . VAL A 1 84 ? -5.856 6.462 13.110 1.00 96.44 84 VAL A N 1
ATOM 641 C CA . VAL A 1 84 ? -5.052 5.234 12.944 1.00 96.44 84 VAL A CA 1
ATOM 642 C C . VAL A 1 84 ? -3.768 5.532 12.167 1.00 96.44 84 VAL A C 1
ATOM 644 O O . VAL A 1 84 ? -2.711 4.962 12.432 1.00 96.44 84 VAL A O 1
ATOM 647 N N . ILE A 1 85 ? -3.865 6.444 11.201 1.00 97.88 85 ILE A N 1
ATOM 648 C CA . ILE A 1 85 ? -2.755 6.980 10.411 1.00 97.88 85 ILE A CA 1
ATOM 649 C C . ILE A 1 85 ? -2.853 8.507 10.374 1.00 97.88 85 ILE A C 1
ATOM 651 O O . ILE A 1 85 ? -3.925 9.066 10.606 1.00 97.88 85 ILE A O 1
ATOM 655 N N . SER A 1 86 ? -1.757 9.203 10.058 1.00 97.94 86 SER A N 1
ATOM 656 C CA . SER A 1 86 ? -1.811 10.660 9.882 1.00 97.94 86 SER A CA 1
ATOM 657 C C . SER A 1 86 ? -2.672 11.045 8.671 1.00 97.94 86 SER A C 1
ATOM 659 O O . SER A 1 86 ? -2.787 10.288 7.705 1.00 97.94 86 SER A O 1
ATOM 661 N N . LEU A 1 87 ? -3.254 12.248 8.688 1.00 97.81 87 LEU A N 1
ATOM 662 C CA . LEU A 1 87 ? -4.050 12.762 7.562 1.00 97.81 87 LEU A CA 1
ATOM 663 C C . LEU A 1 87 ? -3.223 12.908 6.272 1.00 97.81 87 LEU A C 1
ATOM 665 O O . LEU A 1 87 ? -3.725 12.668 5.172 1.00 97.81 87 LEU A O 1
ATOM 669 N N . GLU A 1 88 ? -1.942 13.252 6.403 1.00 97.81 88 GLU A N 1
ATOM 670 C CA . GLU A 1 88 ? -0.994 13.321 5.285 1.00 97.81 88 GLU A CA 1
ATOM 671 C C . GLU A 1 88 ? -0.766 11.938 4.655 1.00 97.81 88 GLU A C 1
ATOM 673 O O . GLU A 1 88 ? -0.875 11.766 3.436 1.00 97.81 88 GLU A O 1
ATOM 678 N N . LEU A 1 89 ? -0.532 10.922 5.492 1.00 97.69 89 LEU A N 1
ATOM 679 C CA . LEU A 1 89 ? -0.369 9.549 5.031 1.00 97.69 89 LEU A CA 1
ATOM 680 C C . LEU A 1 89 ? -1.668 9.015 4.420 1.00 97.69 89 LEU A C 1
ATOM 682 O O . LEU A 1 89 ? -1.635 8.392 3.362 1.00 97.69 89 LEU A O 1
ATOM 686 N N . SER A 1 90 ? -2.816 9.311 5.034 1.00 98.06 90 SER A N 1
ATOM 687 C CA . SER A 1 90 ? -4.134 8.985 4.484 1.00 98.06 90 SER A CA 1
ATOM 688 C C . SER A 1 90 ? -4.307 9.546 3.073 1.00 98.06 90 SER A C 1
ATOM 690 O O . SER A 1 90 ? -4.694 8.807 2.171 1.00 98.06 90 SER A O 1
ATOM 692 N N . THR A 1 91 ? -3.974 10.819 2.853 1.00 97.62 91 THR A N 1
ATOM 693 C CA . THR A 1 91 ? -4.065 11.460 1.530 1.00 97.62 91 THR A CA 1
ATOM 694 C C . THR A 1 91 ? -3.160 10.762 0.513 1.00 97.62 91 THR A C 1
ATOM 696 O O . THR A 1 91 ? -3.602 10.404 -0.576 1.00 97.62 91 THR A O 1
ATOM 699 N N . THR A 1 92 ? -1.925 10.447 0.903 1.00 96.12 92 THR A N 1
ATOM 700 C CA . THR A 1 92 ? -0.977 9.730 0.036 1.00 96.12 92 THR A CA 1
ATOM 701 C C . THR A 1 92 ? -1.479 8.330 -0.347 1.00 96.12 92 THR A C 1
ATOM 703 O O . THR A 1 92 ? -1.359 7.901 -1.495 1.00 96.12 92 THR A O 1
ATOM 706 N N . LEU A 1 93 ? -2.070 7.596 0.600 1.00 97.00 93 LEU A N 1
ATOM 707 C CA . LEU A 1 93 ? -2.615 6.257 0.354 1.00 97.00 93 LEU A CA 1
ATOM 708 C C . LEU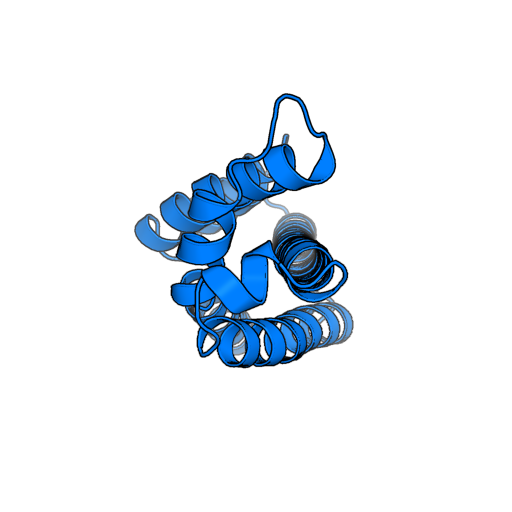 A 1 93 ? -3.918 6.291 -0.457 1.00 97.00 93 LEU A C 1
ATOM 710 O O . LEU A 1 93 ? -4.185 5.370 -1.228 1.00 97.00 93 LEU A O 1
ATOM 714 N N . GLN A 1 94 ? -4.704 7.363 -0.340 1.00 97.25 94 GLN A N 1
ATOM 715 C CA . GLN A 1 94 ? -5.861 7.606 -1.202 1.00 97.25 94 GLN A CA 1
ATOM 716 C C . GLN A 1 94 ? -5.442 7.711 -2.674 1.00 97.25 94 GLN A C 1
ATOM 718 O O . GLN A 1 94 ? -6.067 7.080 -3.530 1.00 97.25 94 GLN A O 1
ATOM 723 N N . ASP A 1 95 ? -4.363 8.435 -2.973 1.00 93.94 95 ASP A N 1
ATOM 724 C CA . ASP A 1 95 ? -3.828 8.531 -4.335 1.00 93.94 95 ASP A CA 1
ATOM 725 C C . ASP A 1 95 ? -3.249 7.197 -4.820 1.00 93.94 95 ASP A C 1
ATOM 727 O O . ASP A 1 95 ? -3.481 6.790 -5.962 1.00 93.94 95 ASP A O 1
ATOM 731 N N . ALA A 1 96 ? -2.584 6.451 -3.935 1.00 92.81 96 ALA A N 1
ATOM 732 C CA . ALA A 1 96 ? -2.111 5.101 -4.230 1.00 92.81 96 ALA A CA 1
ATOM 733 C C . ALA A 1 96 ? -3.265 4.138 -4.583 1.00 92.81 96 ALA A C 1
ATOM 735 O O . ALA A 1 96 ? -3.166 3.372 -5.544 1.00 92.81 96 ALA A O 1
ATOM 736 N N . ALA A 1 97 ? -4.396 4.218 -3.875 1.00 93.56 97 ALA A N 1
ATOM 737 C CA . ALA A 1 97 ? -5.595 3.436 -4.182 1.00 93.56 97 ALA A CA 1
ATOM 738 C C . ALA A 1 97 ? -6.205 3.805 -5.546 1.00 93.56 97 ALA A C 1
ATOM 740 O O . ALA A 1 97 ? -6.672 2.931 -6.281 1.00 93.56 97 ALA A O 1
ATOM 741 N N . ARG A 1 98 ? -6.169 5.088 -5.932 1.00 92.50 98 ARG A N 1
ATOM 742 C CA . ARG A 1 98 ? -6.578 5.516 -7.283 1.00 92.50 98 ARG A CA 1
ATOM 743 C C . ARG A 1 98 ? -5.646 4.947 -8.347 1.00 92.50 98 ARG A C 1
ATOM 745 O O . ARG A 1 98 ? -6.125 4.444 -9.361 1.00 92.50 98 ARG A O 1
ATOM 752 N N . PHE A 1 99 ? -4.338 4.969 -8.098 1.00 91.44 99 PHE A N 1
ATOM 753 C CA . PHE A 1 99 ? -3.353 4.393 -9.009 1.00 91.44 99 PHE A CA 1
ATOM 754 C C . PHE A 1 99 ? -3.545 2.881 -9.182 1.00 91.44 99 PHE A C 1
ATOM 756 O O . PHE A 1 99 ? -3.550 2.383 -10.305 1.00 91.44 99 PHE A O 1
ATOM 763 N N . ARG A 1 100 ? -3.814 2.151 -8.092 1.00 92.38 100 ARG A N 1
ATOM 764 C CA . ARG A 1 100 ? -4.209 0.735 -8.150 1.00 92.38 100 ARG A CA 1
ATOM 765 C C . ARG A 1 100 ? -5.391 0.519 -9.090 1.00 92.38 100 ARG A C 1
ATOM 767 O O . ARG A 1 100 ? -5.373 -0.423 -9.878 1.00 92.38 100 ARG A O 1
ATOM 774 N N . ASN A 1 101 ? -6.429 1.351 -9.000 1.00 90.19 101 ASN A N 1
ATOM 775 C CA . ASN A 1 101 ? -7.620 1.190 -9.838 1.00 90.19 101 ASN A CA 1
ATOM 776 C C . ASN A 1 101 ? -7.291 1.339 -11.323 1.00 90.19 101 ASN A C 1
ATOM 778 O O . ASN A 1 101 ? -7.812 0.571 -12.130 1.00 90.19 101 ASN A O 1
ATOM 782 N N . LEU A 1 102 ? -6.395 2.268 -11.663 1.00 89.88 102 LEU A N 1
ATOM 783 C CA . LEU A 1 102 ? -5.881 2.419 -13.020 1.00 89.88 102 LEU A CA 1
ATOM 784 C C . LEU A 1 102 ? -5.136 1.155 -13.483 1.00 89.88 102 LEU A C 1
ATOM 786 O O . LEU A 1 102 ? -5.426 0.651 -14.565 1.00 89.88 102 LEU A O 1
ATOM 790 N N . LEU A 1 103 ? -4.252 0.599 -12.643 1.00 90.75 103 LEU A N 1
ATOM 791 C CA . LEU A 1 103 ? -3.504 -0.626 -12.964 1.00 90.75 103 LEU A CA 1
ATOM 792 C C . LEU A 1 103 ? -4.403 -1.850 -13.190 1.00 90.75 103 LEU A C 1
ATOM 794 O O . LEU A 1 103 ? -4.118 -2.663 -14.064 1.00 90.75 103 LEU A O 1
ATOM 798 N N . VAL A 1 104 ? -5.455 -2.011 -12.383 1.00 90.12 104 VAL A N 1
ATOM 799 C CA . VAL A 1 104 ? -6.313 -3.208 -12.422 1.00 90.12 104 VAL A CA 1
ATOM 800 C C . VAL A 1 104 ? -7.342 -3.136 -13.537 1.00 90.12 104 VAL A C 1
ATOM 802 O O . VAL A 1 104 ? -7.533 -4.108 -14.263 1.00 90.12 104 VAL A O 1
ATOM 805 N N . HIS A 1 105 ? -8.040 -2.009 -13.651 1.00 84.12 105 HIS A N 1
ATOM 806 C CA . HIS A 1 105 ? -9.193 -1.921 -14.539 1.00 84.12 105 HIS A CA 1
ATOM 807 C C . HIS A 1 105 ? -8.844 -1.460 -15.951 1.00 84.12 105 HIS A C 1
ATOM 809 O O . HIS A 1 105 ? -9.716 -1.529 -16.811 1.00 84.12 105 HIS A O 1
ATOM 815 N N . GLN A 1 106 ? -7.607 -1.002 -16.189 1.00 68.06 106 GLN A N 1
ATOM 816 C CA . GLN A 1 106 ? -7.137 -0.567 -17.509 1.00 68.06 106 GLN A CA 1
ATOM 817 C C . GLN A 1 106 ? -8.136 0.380 -18.194 1.00 68.06 106 GLN A C 1
ATOM 819 O O . GLN A 1 106 ? -8.342 0.317 -19.401 1.00 68.06 106 GLN A O 1
ATOM 824 N N . PHE A 1 107 ? -8.789 1.263 -17.424 1.00 54.66 107 PHE A N 1
ATOM 825 C CA . PHE A 1 107 ? -9.766 2.223 -17.960 1.00 54.66 107 PHE A CA 1
ATOM 826 C C . PHE A 1 107 ? -9.134 3.225 -18.964 1.00 54.66 107 PHE A C 1
ATOM 828 O O . PHE A 1 107 ? -9.840 4.072 -19.505 1.00 54.66 107 PHE A O 1
ATOM 835 N N . GLY A 1 108 ? -7.825 3.108 -19.218 1.00 59.62 108 GLY A N 1
ATOM 836 C CA . GLY A 1 108 ? -7.040 3.699 -20.299 1.00 59.62 108 GLY A CA 1
ATOM 837 C C . GLY A 1 108 ? -5.660 3.023 -20.379 1.00 59.62 108 GLY A C 1
ATOM 838 O O . GLY A 1 108 ? -5.366 2.124 -19.583 1.00 59.62 108 GLY A O 1
ATOM 839 N N . ASP A 1 109 ? -4.810 3.476 -21.304 1.00 67.94 109 ASP A N 1
ATOM 840 C CA . ASP A 1 109 ? -3.403 3.063 -21.352 1.00 67.94 109 ASP A CA 1
ATOM 841 C C . ASP A 1 109 ? -2.700 3.479 -20.053 1.00 67.94 109 ASP A C 1
ATOM 843 O O . ASP A 1 109 ? -2.673 4.653 -19.673 1.00 67.94 109 ASP A O 1
ATOM 847 N N . VAL A 1 110 ? -2.158 2.499 -19.331 1.00 81.88 110 VAL A N 1
ATOM 848 C CA . VAL A 1 110 ? -1.307 2.761 -18.169 1.00 81.88 110 VAL A CA 1
ATOM 849 C C . VAL A 1 110 ? 0.015 3.311 -18.688 1.00 81.88 110 VAL A C 1
ATOM 851 O O . VAL A 1 110 ? 0.736 2.600 -19.381 1.00 81.88 110 VAL A O 1
ATOM 854 N N . ASP A 1 111 ? 0.347 4.547 -18.322 1.00 89.62 111 ASP A N 1
ATOM 855 C CA . ASP A 1 111 ? 1.659 5.119 -18.621 1.00 89.62 111 ASP A CA 1
ATOM 856 C C . ASP A 1 111 ? 2.756 4.349 -17.868 1.00 89.62 111 ASP A C 1
ATOM 858 O O . ASP A 1 111 ? 2.879 4.415 -16.639 1.00 89.62 111 ASP A O 1
ATOM 862 N N . ASP A 1 112 ? 3.557 3.606 -18.624 1.00 92.25 112 ASP A N 1
ATOM 863 C CA . ASP A 1 112 ? 4.653 2.793 -18.114 1.00 92.25 112 ASP A CA 1
ATOM 864 C C . ASP A 1 112 ? 5.745 3.626 -17.440 1.00 92.25 112 ASP A C 1
ATOM 866 O O . ASP A 1 112 ? 6.318 3.183 -16.441 1.00 92.25 112 ASP A O 1
ATOM 870 N N . HIS A 1 113 ? 5.970 4.866 -17.880 1.00 92.94 113 HIS A N 1
ATOM 871 C CA . HIS A 1 113 ? 6.885 5.770 -17.187 1.00 92.94 113 HIS A CA 1
ATOM 872 C C . HIS A 1 113 ? 6.354 6.123 -15.799 1.00 92.94 113 HIS A C 1
ATOM 874 O O . HIS A 1 113 ? 7.109 6.105 -14.825 1.00 92.94 113 HIS A O 1
ATOM 880 N N . ARG A 1 114 ? 5.041 6.336 -15.664 1.00 91.94 114 ARG A N 1
ATOM 881 C CA . ARG A 1 114 ? 4.414 6.586 -14.360 1.00 91.94 114 ARG A CA 1
ATOM 882 C C . ARG A 1 114 ? 4.500 5.375 -13.429 1.00 91.94 114 ARG A C 1
ATOM 884 O O . ARG A 1 114 ? 4.668 5.533 -12.217 1.00 91.94 114 ARG A O 1
ATOM 891 N N . VAL A 1 115 ? 4.410 4.161 -13.973 1.00 93.94 115 VAL A N 1
ATOM 892 C CA . VAL A 1 115 ? 4.644 2.927 -13.206 1.00 93.94 115 VAL A CA 1
ATOM 893 C C . VAL A 1 115 ? 6.080 2.882 -12.707 1.00 93.94 115 VAL A C 1
ATOM 895 O O . VAL A 1 115 ? 6.298 2.652 -11.520 1.00 93.94 115 VAL A O 1
ATOM 898 N N . ILE A 1 116 ? 7.051 3.139 -13.581 1.00 95.56 116 ILE A N 1
ATOM 899 C CA . ILE A 1 116 ? 8.474 3.139 -13.234 1.00 95.56 116 ILE A CA 1
ATOM 900 C C . ILE A 1 116 ? 8.783 4.187 -12.156 1.00 95.56 116 ILE A C 1
ATOM 902 O O . ILE A 1 116 ? 9.474 3.875 -11.185 1.00 95.56 116 ILE A O 1
ATOM 906 N N . GLU A 1 117 ? 8.232 5.398 -12.258 1.00 93.69 117 GLU A N 1
ATOM 907 C CA . GLU A 1 117 ? 8.340 6.419 -11.208 1.00 93.69 117 GLU A CA 1
ATOM 908 C C . GLU A 1 117 ? 7.852 5.886 -9.859 1.00 93.69 117 GLU A C 1
ATOM 910 O O . GLU A 1 117 ? 8.547 5.989 -8.847 1.00 93.69 117 GLU A O 1
ATOM 915 N N . MET A 1 118 ? 6.675 5.260 -9.845 1.00 92.75 118 MET A N 1
ATOM 916 C CA . MET A 1 118 ? 6.095 4.696 -8.634 1.00 92.75 118 MET A CA 1
ATOM 917 C C . MET A 1 118 ? 6.939 3.531 -8.086 1.00 92.75 118 MET A C 1
ATOM 919 O O . MET A 1 118 ? 7.160 3.457 -6.876 1.00 92.75 118 MET A O 1
ATOM 923 N N . VAL A 1 119 ? 7.483 2.667 -8.949 1.00 94.00 119 VAL A N 1
ATOM 924 C CA . VAL A 1 119 ? 8.440 1.610 -8.574 1.00 94.00 119 VAL A CA 1
ATOM 925 C C . VAL A 1 119 ? 9.685 2.213 -7.918 1.00 94.00 119 VAL A C 1
ATOM 927 O O . VAL A 1 119 ? 10.138 1.703 -6.893 1.00 94.00 119 VAL A O 1
ATOM 930 N N . ARG A 1 120 ? 10.210 3.327 -8.445 1.00 93.50 120 ARG A N 1
ATOM 931 C CA . ARG A 1 120 ? 11.397 4.019 -7.910 1.00 93.50 120 ARG A CA 1
ATOM 932 C C . ARG A 1 120 ? 11.166 4.665 -6.549 1.00 93.50 120 ARG A C 1
ATOM 934 O O . ARG A 1 120 ? 12.101 4.741 -5.758 1.00 93.50 120 ARG A O 1
ATOM 941 N N . THR A 1 121 ? 9.933 5.053 -6.220 1.00 89.38 121 THR A N 1
ATOM 942 C CA . THR A 1 121 ? 9.604 5.437 -4.832 1.00 89.38 121 THR A CA 1
ATOM 943 C C . THR A 1 121 ? 9.714 4.258 -3.861 1.00 89.38 121 THR A C 1
ATOM 945 O O . THR A 1 121 ? 9.658 4.439 -2.647 1.00 89.38 121 THR A O 1
ATOM 948 N N . GLY A 1 122 ? 9.775 3.025 -4.375 1.00 81.19 122 GLY A N 1
ATOM 949 C CA . GLY A 1 122 ? 9.656 1.796 -3.605 1.00 81.19 122 GLY A CA 1
ATOM 950 C C . GLY A 1 122 ? 8.285 1.619 -2.956 1.00 81.19 122 GLY A C 1
ATOM 951 O O . GLY A 1 122 ? 8.106 0.647 -2.234 1.00 81.19 122 GLY A O 1
ATOM 952 N N . LEU A 1 123 ? 7.323 2.528 -3.166 1.00 89.56 123 LEU A N 1
ATOM 953 C CA . LEU A 1 123 ? 6.049 2.673 -2.445 1.00 89.56 123 LEU A CA 1
ATOM 954 C C . LEU A 1 123 ? 6.192 3.101 -0.972 1.00 89.56 123 LEU A C 1
ATOM 956 O O . LEU A 1 123 ? 5.546 2.492 -0.122 1.00 89.56 123 LEU A O 1
ATOM 960 N N . THR A 1 124 ? 7.104 4.024 -0.622 1.00 92.12 124 THR A N 1
ATOM 961 C CA . THR A 1 124 ? 7.471 4.375 0.786 1.00 92.12 124 THR A CA 1
ATOM 962 C C . THR A 1 124 ? 6.292 4.662 1.703 1.00 92.12 124 THR A C 1
ATOM 964 O O . THR A 1 124 ? 6.331 4.288 2.873 1.00 92.12 124 THR A O 1
ATOM 967 N N . SER A 1 125 ? 5.205 5.208 1.167 1.00 93.06 125 SER A N 1
ATOM 968 C CA . SER A 1 125 ? 3.947 5.397 1.895 1.00 93.06 125 SER A CA 1
ATOM 969 C C . SER A 1 125 ? 3.387 4.107 2.506 1.00 93.06 125 SER A C 1
ATOM 971 O O . SER A 1 125 ? 2.829 4.136 3.599 1.00 93.06 125 SER A O 1
ATOM 973 N N . LEU A 1 126 ? 3.572 2.952 1.864 1.00 95.75 126 LEU A N 1
ATOM 974 C CA . LEU A 1 126 ? 3.147 1.664 2.414 1.00 95.75 126 LEU A CA 1
ATOM 975 C C . LEU A 1 126 ? 4.029 1.188 3.573 1.00 95.75 126 LEU A C 1
ATOM 977 O O . LEU A 1 126 ? 3.547 0.445 4.423 1.00 95.75 126 LEU A O 1
ATOM 981 N N . ASP A 1 127 ? 5.292 1.615 3.642 1.00 94.38 127 ASP A N 1
ATOM 982 C CA . ASP A 1 127 ? 6.135 1.349 4.814 1.00 94.38 127 ASP A CA 1
ATOM 983 C C . ASP A 1 127 ? 5.644 2.153 6.019 1.00 94.38 127 ASP A C 1
ATOM 985 O O . ASP A 1 127 ? 5.413 1.602 7.096 1.00 94.38 127 ASP A O 1
ATOM 989 N N . SER A 1 128 ? 5.365 3.442 5.797 1.00 96.25 128 SER A N 1
ATOM 990 C CA . SER A 1 128 ? 4.750 4.308 6.801 1.00 96.25 128 SER A CA 1
ATOM 991 C C . SER A 1 128 ? 3.400 3.758 7.261 1.00 96.25 128 SER A C 1
ATOM 993 O O . SER A 1 128 ? 3.135 3.730 8.458 1.00 96.25 128 SER A O 1
ATOM 995 N N . PHE A 1 129 ? 2.576 3.243 6.340 1.00 97.75 129 PHE A N 1
ATOM 996 C CA . PHE A 1 129 ? 1.316 2.574 6.672 1.00 97.75 129 PHE A CA 1
ATOM 997 C C . PHE A 1 129 ? 1.526 1.362 7.581 1.00 97.75 129 PHE A C 1
ATOM 999 O O . PHE A 1 129 ? 0.876 1.257 8.620 1.00 97.75 129 PHE A O 1
ATOM 1006 N N . VAL A 1 130 ? 2.448 0.464 7.216 1.00 96.56 130 VAL A N 1
ATOM 1007 C CA . VAL A 1 130 ? 2.771 -0.726 8.014 1.00 96.56 130 VAL A CA 1
ATOM 1008 C C . VAL A 1 130 ? 3.227 -0.330 9.418 1.00 96.56 130 VAL A C 1
ATOM 1010 O O . VAL A 1 130 ? 2.783 -0.939 10.392 1.00 96.56 130 VAL A O 1
ATOM 1013 N N . GLN A 1 131 ? 4.073 0.696 9.533 1.00 95.81 131 GLN A N 1
ATOM 1014 C CA . GLN A 1 131 ? 4.556 1.187 10.819 1.00 95.81 131 GLN A CA 1
ATOM 1015 C C . GLN A 1 131 ? 3.430 1.803 11.657 1.00 95.81 131 GLN A C 1
ATOM 1017 O O . GLN A 1 131 ? 3.280 1.437 12.822 1.00 95.81 131 GLN A O 1
ATOM 1022 N N . SER A 1 132 ? 2.617 2.692 11.080 1.00 96.38 132 SER A N 1
ATOM 1023 C CA . SER A 1 132 ? 1.488 3.312 11.783 1.00 96.38 132 SER A CA 1
ATOM 1024 C C . SER A 1 132 ? 0.484 2.271 12.267 1.00 96.38 132 SER A C 1
ATOM 1026 O O . SER A 1 132 ? 0.071 2.315 13.424 1.00 96.38 132 SER A O 1
ATOM 1028 N N . LEU A 1 133 ? 0.147 1.288 11.426 1.00 95.25 133 LEU A N 1
ATOM 1029 C CA . LEU A 1 133 ? -0.793 0.236 11.796 1.00 95.25 133 LEU A CA 1
ATOM 1030 C C . LEU A 1 133 ? -0.236 -0.657 12.911 1.00 95.25 133 LEU A C 1
ATOM 1032 O O . LEU A 1 133 ? -0.942 -0.952 13.871 1.00 95.25 133 LEU A O 1
ATOM 1036 N N . ALA A 1 134 ? 1.036 -1.058 12.826 1.00 93.06 134 ALA A N 1
ATOM 1037 C CA . ALA A 1 134 ? 1.681 -1.845 13.875 1.00 93.06 134 ALA A CA 1
ATOM 1038 C C . ALA A 1 134 ? 1.729 -1.087 15.213 1.00 93.06 134 ALA A C 1
ATOM 1040 O O . ALA A 1 134 ? 1.425 -1.662 16.260 1.00 93.06 134 ALA A O 1
ATOM 1041 N N . SER A 1 135 ? 2.064 0.207 15.182 1.00 93.81 135 SER A N 1
ATOM 1042 C CA . SER A 1 135 ? 2.060 1.071 16.366 1.00 93.81 135 SER A CA 1
ATOM 1043 C C . SER A 1 135 ? 0.662 1.217 16.968 1.00 93.81 135 SER A C 1
ATOM 1045 O O . SER A 1 135 ? 0.513 1.072 18.178 1.00 93.81 135 SER A O 1
ATOM 1047 N N . TYR A 1 136 ? -0.363 1.431 16.140 1.00 93.38 136 TYR A N 1
ATOM 1048 C CA . TYR A 1 136 ? -1.754 1.526 16.588 1.00 93.38 136 TYR A CA 1
ATOM 1049 C C . TYR A 1 136 ? -2.233 0.250 17.288 1.00 93.38 136 TYR A C 1
ATOM 1051 O O . TYR A 1 136 ? -2.859 0.320 18.341 1.00 93.38 136 TYR A O 1
ATOM 1059 N N . LEU A 1 137 ? -1.911 -0.920 16.729 1.00 90.44 137 LEU A N 1
ATOM 1060 C CA . LEU A 1 137 ? -2.314 -2.211 17.294 1.00 90.44 137 LEU A CA 1
ATOM 1061 C C . LEU A 1 137 ? -1.555 -2.572 18.573 1.00 90.44 137 LEU A C 1
ATOM 1063 O O . LEU A 1 137 ? -2.095 -3.295 19.399 1.00 90.44 137 LEU A O 1
ATOM 1067 N N . SER A 1 138 ? -0.323 -2.082 18.735 1.00 89.50 138 SER A N 1
ATOM 1068 C CA . SER A 1 138 ? 0.496 -2.344 19.929 1.00 89.50 138 SER A CA 1
ATOM 1069 C C . SER A 1 138 ? 0.137 -1.446 21.114 1.00 89.50 138 SER A C 1
ATOM 1071 O O . SER A 1 138 ? 0.489 -1.755 22.247 1.00 89.50 138 SER A O 1
ATOM 1073 N N . ALA A 1 139 ? -0.517 -0.312 20.861 1.00 85.75 139 ALA A N 1
ATOM 1074 C CA . ALA A 1 139 ? -0.925 0.645 21.887 1.00 85.75 139 ALA A CA 1
ATOM 1075 C C . ALA A 1 139 ? -2.256 0.275 22.577 1.00 85.75 139 ALA A C 1
ATOM 1077 O O . ALA A 1 139 ? -2.815 1.098 23.304 1.00 85.75 139 ALA A O 1
ATOM 1078 N N . ARG A 1 140 ? -2.779 -0.928 22.325 1.00 67.19 140 ARG A N 1
ATOM 1079 C CA . ARG A 1 140 ? -4.072 -1.434 22.800 1.00 67.19 140 ARG A CA 1
ATOM 1080 C C . ARG A 1 140 ? -3.876 -2.740 23.551 1.00 67.19 140 ARG A C 1
ATOM 1082 O O . ARG A 1 140 ? -4.669 -2.967 24.489 1.00 67.19 140 ARG A O 1
#

Foldseek 3Di:
DQPPVLLVVLLVLLVVLLVVLQVLLVDDLCCCVVDPCSLVSLLVSLLSNLVSLLVNLQSCCVVVVHDHAPASLSSLVSCCVVVLAPPVLSVVSSVSRVLSCCSPVVPDDDDSVVSSVCSNVSVVSSVSSSVSNVVSVVVD

Secondary structure (DSSP, 8-state):
---HHHHHHHHHHHHHHHHHHHHHTTS-HHHHHH-TTHHHHHHHHHHHHHHHHHHHHHHHHHHTTP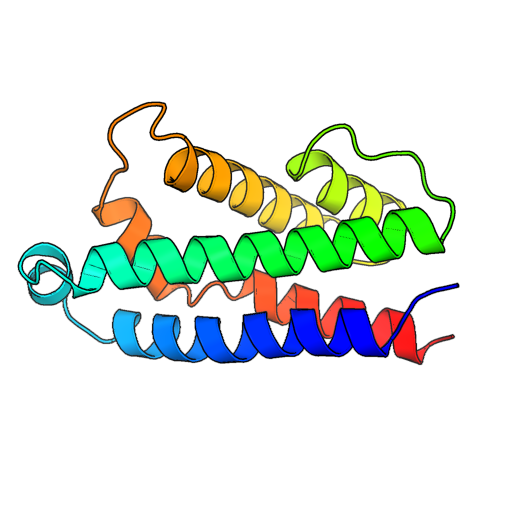PPPSSHHHHHHHHHHTTSS-HHHHHHHHHHHHHHHHHHH-SS---HHHHHHHHHTTTHHHHHHHHHHHHHHHT-

Solvent-accessible surface area (backbone atoms only — not comparable to full-atom values): 7530 Å² total; per-residue (Å²): 108,73,62,61,69,62,41,50,52,29,52,50,50,31,53,56,36,32,54,54,30,44,57,56,44,72,54,53,69,67,60,36,73,72,36,87,57,51,42,60,50,46,55,51,38,51,43,52,32,50,52,28,52,45,53,41,41,48,47,47,34,65,37,70,70,48,80,84,62,90,43,70,40,40,31,34,44,52,36,22,77,69,65,50,37,54,61,67,57,18,52,55,47,25,53,50,40,52,51,42,50,46,72,73,66,52,87,53,88,75,58,63,66,60,49,50,54,47,31,55,56,38,49,55,69,58,55,52,47,49,51,34,49,54,53,54,65,71,77,108